Protein AF-A0A918U990-F1 (afdb_monomer)

Mean predicted aligned error: 8.4 Å

Solvent-accessible surface area (backbone atoms only — not comparable to full-atom values): 7786 Å² total; per-residue (Å²): 137,88,78,86,79,85,92,79,75,68,26,52,77,91,62,79,62,47,62,85,62,91,52,81,50,66,71,60,54,69,68,50,52,70,64,59,52,53,50,52,46,52,52,48,44,71,73,51,40,71,67,56,53,53,52,49,38,54,47,20,33,75,44,47,56,60,66,58,56,21,53,77,68,75,42,49,58,65,54,65,58,56,49,23,79,85,35,62,68,56,40,52,50,47,45,50,17,36,55,59,20,49,66,84,89,52,65,72,55,26,61,57,25,29,70,75,63,64,44,75,24,65,55,16,44,50,41,52,55,60,76,75,114

Structure (mmCIF, N/CA/C/O backbone):
data_AF-A0A918U990-F1
#
_entry.id   AF-A0A918U990-F1
#
loop_
_atom_site.group_PDB
_atom_site.id
_atom_site.type_symbol
_atom_site.label_atom_id
_atom_site.label_alt_id
_atom_site.label_comp_id
_atom_site.label_asym_id
_atom_site.label_entity_id
_atom_site.label_seq_id
_atom_site.pdbx_PDB_ins_code
_atom_site.Cartn_x
_atom_site.Cartn_y
_atom_site.Cartn_z
_atom_site.occupancy
_atom_site.B_iso_or_equiv
_atom_site.auth_seq_id
_atom_site.auth_comp_id
_atom_site.auth_asym_id
_atom_site.auth_atom_id
_atom_site.pdbx_PDB_model_num
ATOM 1 N N . MET A 1 1 ? 12.713 17.955 -28.170 1.00 46.88 1 MET A N 1
ATOM 2 C CA . MET A 1 1 ? 12.195 16.616 -27.813 1.00 46.88 1 MET A CA 1
ATOM 3 C C . MET A 1 1 ? 10.943 16.372 -28.652 1.00 46.88 1 MET A C 1
ATOM 5 O O . MET A 1 1 ? 9.873 16.705 -28.158 1.00 46.88 1 MET A O 1
ATOM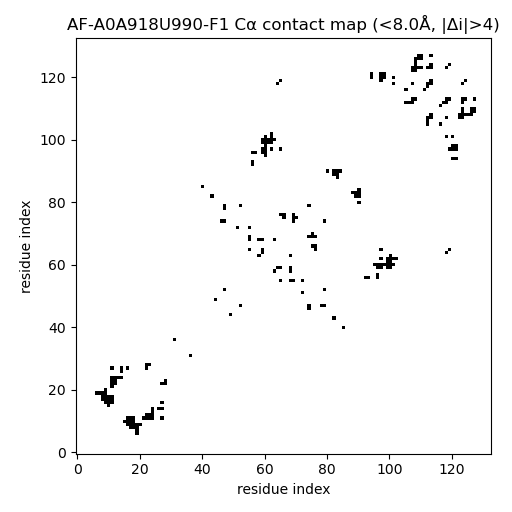 9 N N . PRO A 1 2 ? 11.027 15.947 -29.927 1.00 41.00 2 PRO A N 1
ATOM 10 C CA . PRO A 1 2 ? 9.821 15.866 -30.736 1.00 41.00 2 PRO A CA 1
ATOM 11 C C . PRO A 1 2 ? 9.149 14.489 -30.631 1.00 41.00 2 PRO A C 1
ATOM 13 O O . PRO A 1 2 ? 9.794 13.452 -30.765 1.00 41.00 2 PRO A O 1
ATOM 16 N N . ASP A 1 3 ? 7.849 14.575 -30.354 1.00 38.16 3 ASP A N 1
ATOM 17 C CA . ASP A 1 3 ? 6.736 13.673 -30.661 1.00 38.16 3 ASP A CA 1
ATOM 18 C C . ASP A 1 3 ? 6.754 12.219 -30.164 1.00 38.16 3 ASP A C 1
ATOM 20 O O . ASP A 1 3 ? 7.275 11.296 -30.789 1.00 38.16 3 ASP A O 1
ATOM 24 N N . LEU A 1 4 ? 6.026 11.992 -29.062 1.00 44.00 4 LEU A N 1
ATOM 25 C CA . LEU A 1 4 ? 5.458 10.682 -28.739 1.00 44.00 4 LEU A CA 1
ATOM 26 C C . LEU A 1 4 ? 4.222 10.441 -29.633 1.00 44.00 4 LEU A C 1
ATOM 28 O O . LEU A 1 4 ? 3.268 11.217 -29.546 1.00 44.00 4 LEU A O 1
ATOM 32 N N . PRO A 1 5 ? 4.187 9.375 -30.456 1.00 43.66 5 PRO A N 1
ATOM 33 C CA . PRO A 1 5 ? 3.052 9.097 -31.338 1.00 43.66 5 PRO A CA 1
ATOM 34 C C . PRO A 1 5 ? 1.773 8.735 -30.551 1.00 43.66 5 PRO A C 1
ATOM 36 O O . PRO A 1 5 ? 1.864 8.170 -29.454 1.00 43.66 5 PRO A O 1
ATOM 39 N N . PRO A 1 6 ? 0.566 9.010 -31.091 1.00 49.84 6 PRO A N 1
ATOM 40 C CA . PRO A 1 6 ? -0.693 8.730 -30.405 1.00 49.84 6 PRO A CA 1
ATOM 41 C C . PRO A 1 6 ? -0.928 7.223 -30.207 1.00 49.84 6 PRO A C 1
ATOM 43 O O . PRO A 1 6 ? -0.714 6.405 -31.100 1.00 49.84 6 PRO A O 1
ATOM 46 N N . ALA A 1 7 ? -1.429 6.850 -29.026 1.00 57.16 7 ALA A N 1
ATOM 47 C CA . ALA A 1 7 ? -1.866 5.493 -28.712 1.00 57.16 7 ALA A CA 1
ATOM 48 C C . ALA A 1 7 ? -3.247 5.187 -29.335 1.00 57.16 7 ALA A C 1
ATOM 50 O O . ALA A 1 7 ? -4.268 5.587 -28.783 1.00 57.16 7 ALA A O 1
ATOM 51 N N . ALA A 1 8 ? -3.303 4.417 -30.428 1.00 49.62 8 ALA A N 1
ATOM 52 C CA . ALA A 1 8 ? -4.542 3.828 -30.969 1.00 49.62 8 ALA A CA 1
ATOM 53 C C . ALA A 1 8 ? -4.205 2.577 -31.815 1.00 49.62 8 ALA A C 1
ATOM 55 O O . ALA A 1 8 ? -3.227 2.604 -32.543 1.00 49.62 8 ALA A O 1
ATOM 56 N N . ALA A 1 9 ? -4.881 1.424 -31.794 1.00 50.53 9 ALA A N 1
ATOM 57 C CA . ALA A 1 9 ? -6.030 0.921 -31.052 1.00 50.53 9 ALA A CA 1
ATOM 58 C C . ALA A 1 9 ? -5.761 -0.535 -30.598 1.00 50.53 9 ALA A C 1
ATOM 60 O O . ALA A 1 9 ? -4.897 -1.230 -31.127 1.00 50.53 9 ALA A O 1
ATOM 61 N N . ARG A 1 10 ? -6.506 -0.961 -29.569 1.00 55.91 10 ARG A N 1
ATOM 62 C CA . ARG A 1 10 ? -6.465 -2.273 -28.905 1.00 55.91 10 ARG A CA 1
ATOM 63 C C . ARG A 1 10 ? -7.447 -3.271 -29.557 1.00 55.91 10 ARG A C 1
ATOM 65 O O . ARG A 1 10 ? -8.607 -2.909 -29.688 1.00 55.91 10 ARG A O 1
ATOM 72 N N . CYS A 1 11 ? -7.108 -4.557 -29.658 1.00 58.09 11 CYS A N 1
ATOM 73 C CA . CYS A 1 11 ? -8.004 -5.675 -29.380 1.00 58.09 11 CYS A CA 1
ATOM 74 C C . CYS A 1 11 ? -7.364 -6.579 -28.332 1.00 58.09 11 CYS A C 1
ATOM 76 O O . CYS A 1 11 ? -6.338 -7.218 -28.500 1.00 58.09 11 CYS A O 1
ATOM 78 N N . CYS A 1 12 ? -8.014 -6.566 -27.192 1.00 49.66 12 CYS A N 1
ATOM 79 C CA . CYS A 1 12 ? -8.040 -7.568 -26.148 1.00 49.66 12 CYS A CA 1
ATOM 80 C C . CYS A 1 12 ? -9.462 -8.134 -26.205 1.00 49.66 12 CYS A C 1
ATOM 82 O O . CYS A 1 12 ? -10.297 -7.612 -26.936 1.00 49.66 12 CYS A O 1
ATOM 84 N N . ARG A 1 13 ? -9.787 -9.007 -25.253 1.00 55.88 13 ARG A N 1
ATOM 85 C CA . ARG A 1 13 ? -11.099 -9.599 -24.991 1.00 55.88 13 ARG A CA 1
ATOM 86 C C . ARG A 1 13 ? -11.267 -10.691 -26.001 1.00 55.88 13 ARG A C 1
ATOM 88 O O . ARG A 1 13 ? -11.423 -10.393 -27.175 1.00 55.88 13 ARG A O 1
ATOM 95 N N . HIS A 1 14 ? -11.117 -11.934 -25.558 1.00 52.19 14 HIS A N 1
ATOM 96 C CA . HIS A 1 14 ? -11.388 -13.058 -26.447 1.00 52.19 14 HIS A CA 1
ATOM 97 C C . HIS A 1 14 ? -10.488 -13.117 -27.695 1.00 52.19 14 HIS A C 1
ATOM 99 O O . HIS A 1 14 ? -10.667 -13.977 -28.538 1.00 52.19 14 HIS A O 1
ATOM 105 N N . CYS A 1 15 ? -9.485 -12.230 -27.746 1.00 54.12 15 CYS A N 1
ATOM 106 C CA . CYS A 1 15 ? -8.213 -12.366 -28.402 1.00 54.12 15 CYS A CA 1
ATOM 107 C C . CYS A 1 15 ? -8.242 -12.9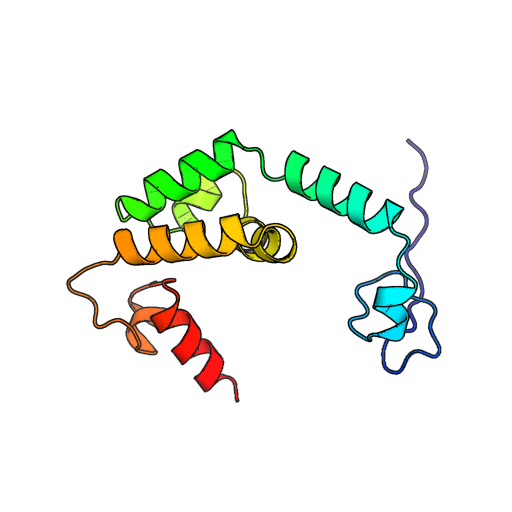58 -29.816 1.00 54.12 15 CYS A C 1
ATOM 109 O O . CYS A 1 15 ? -7.453 -13.835 -30.135 1.00 54.12 15 CYS A O 1
ATOM 111 N N . GLY A 1 16 ? -8.999 -12.284 -30.685 1.00 51.78 16 GLY A N 1
ATOM 112 C CA . GLY A 1 16 ? -8.478 -11.787 -31.966 1.00 51.78 16 GLY A CA 1
ATOM 113 C C . GLY A 1 16 ? -7.730 -10.457 -31.760 1.00 51.78 16 GLY A C 1
ATOM 114 O O . GLY A 1 16 ? -8.316 -9.385 -31.848 1.00 51.78 16 GLY A O 1
ATOM 115 N N . ILE A 1 17 ? -6.452 -10.521 -31.368 1.00 59.31 17 ILE A N 1
ATOM 116 C CA . ILE A 1 17 ? -5.718 -9.455 -30.643 1.00 59.31 17 ILE A CA 1
ATOM 117 C C . ILE A 1 17 ? -4.967 -8.492 -31.580 1.00 59.31 17 ILE A C 1
ATOM 119 O O . ILE A 1 17 ? -4.089 -8.966 -32.298 1.00 59.31 17 ILE A O 1
ATOM 123 N N . PRO A 1 18 ? -5.127 -7.156 -31.452 1.00 59.06 18 PRO A N 1
ATOM 124 C CA . PRO A 1 18 ? -3.916 -6.312 -31.342 1.00 59.06 18 PRO A CA 1
ATOM 125 C C . PRO A 1 18 ? -3.927 -5.350 -30.137 1.00 59.06 18 PRO A C 1
ATOM 127 O O . PRO A 1 18 ? -4.558 -4.313 -30.189 1.00 59.06 18 PRO A O 1
ATOM 130 N N . VAL A 1 19 ? -3.221 -5.609 -29.030 1.00 63.94 19 VAL A N 1
ATOM 131 C CA . VAL A 1 19 ? -3.238 -4.715 -27.846 1.00 63.94 19 VAL A CA 1
ATOM 132 C C . VAL A 1 19 ? -2.050 -3.761 -27.726 1.00 63.94 19 VAL A C 1
ATOM 134 O O . VAL A 1 19 ? -0.905 -4.191 -27.737 1.00 63.94 19 VAL A O 1
ATOM 137 N N . THR A 1 20 ? -2.354 -2.513 -27.349 1.00 59.38 20 THR A N 1
ATOM 138 C CA . THR A 1 20 ? -1.442 -1.527 -26.723 1.00 59.38 20 THR A CA 1
ATOM 139 C C . THR A 1 20 ? -1.839 -1.215 -25.263 1.00 59.38 20 THR A C 1
ATOM 141 O O . THR A 1 20 ? -1.539 -0.164 -24.704 1.00 59.38 20 THR A O 1
ATOM 144 N N . GLY A 1 21 ? -2.545 -2.146 -24.598 1.00 60.41 21 GLY A N 1
ATOM 145 C CA . GLY A 1 21 ? -2.962 -2.046 -23.192 1.00 60.41 21 GLY A CA 1
ATOM 146 C C . GLY A 1 21 ? -3.253 -3.401 -22.530 1.00 60.41 21 GLY A C 1
ATOM 147 O O . GLY A 1 21 ? -3.088 -4.455 -23.139 1.00 60.41 21 GLY A O 1
ATOM 148 N N . ALA A 1 22 ? -3.652 -3.401 -21.251 1.00 58.00 22 ALA A N 1
ATOM 149 C CA . ALA A 1 22 ? -3.619 -4.596 -20.398 1.00 58.00 22 ALA A CA 1
ATOM 150 C C . ALA A 1 22 ? -4.700 -5.659 -20.709 1.00 58.00 22 ALA A C 1
ATOM 152 O O . ALA A 1 22 ? -5.648 -5.817 -19.939 1.00 58.00 22 ALA A O 1
ATOM 153 N N . SER A 1 23 ? -4.512 -6.458 -21.769 1.00 67.06 23 SER A N 1
ATOM 154 C CA . SER A 1 23 ? -5.258 -7.715 -21.911 1.00 67.06 23 SER A CA 1
ATOM 155 C C . SER A 1 23 ? -4.918 -8.693 -20.799 1.00 67.06 23 SER A C 1
ATOM 157 O O . SER A 1 23 ? -3.737 -8.891 -20.480 1.00 67.06 23 SER A O 1
ATOM 159 N N . ARG A 1 24 ? -5.963 -9.295 -20.217 1.00 67.38 24 ARG A N 1
ATOM 160 C CA . ARG A 1 24 ? -5.866 -10.335 -19.190 1.00 67.38 24 ARG A CA 1
ATOM 161 C C . ARG A 1 24 ? -6.140 -11.753 -19.717 1.00 67.38 24 ARG A C 1
ATOM 163 O O . ARG A 1 24 ? -5.987 -12.651 -18.891 1.00 67.38 24 ARG A O 1
ATOM 170 N N . CYS A 1 25 ? -6.483 -11.952 -21.003 1.00 79.06 25 CYS A N 1
ATOM 171 C CA . CYS A 1 25 ? -6.693 -13.297 -21.579 1.00 79.06 25 CYS A CA 1
ATOM 172 C C . CYS A 1 25 ? -5.379 -14.098 -21.619 1.00 79.06 25 CYS A C 1
ATOM 174 O O . CYS A 1 25 ? -4.300 -13.499 -21.665 1.00 79.06 25 CYS A O 1
ATOM 176 N N . GLU A 1 26 ? -5.471 -15.426 -21.567 1.00 73.25 26 GLU A N 1
ATOM 177 C CA . GLU A 1 26 ? -4.313 -16.316 -21.443 1.00 73.25 26 GLU A CA 1
ATOM 178 C C . GLU A 1 26 ? -3.410 -16.295 -22.686 1.00 73.25 26 GLU A C 1
ATOM 180 O O . GLU A 1 26 ? -2.222 -16.003 -22.548 1.00 73.25 26 GLU A O 1
ATOM 185 N N . GLU A 1 27 ? -3.977 -16.397 -23.893 1.00 74.56 27 GLU A N 1
ATOM 186 C CA . GLU A 1 27 ? -3.276 -16.232 -25.182 1.00 74.56 27 GLU A CA 1
ATOM 187 C C . GLU A 1 27 ? -2.444 -14.937 -25.242 1.00 74.56 27 GLU A C 1
ATOM 189 O O . GLU A 1 27 ? -1.253 -14.923 -25.564 1.00 74.56 27 GLU A O 1
ATOM 194 N N . CYS A 1 28 ? -3.058 -13.809 -24.861 1.00 76.62 28 CYS A N 1
ATOM 195 C CA . CYS A 1 28 ? -2.373 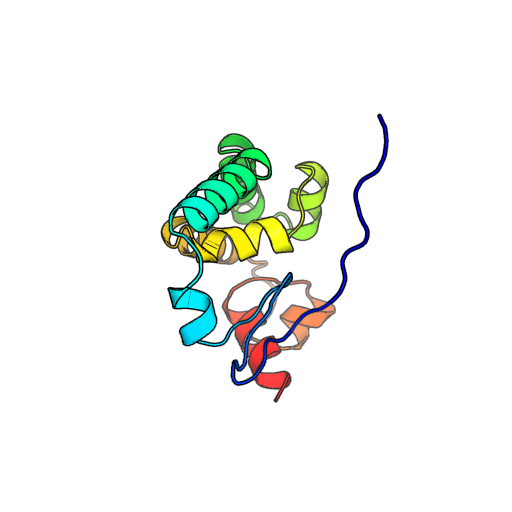-12.520 -24.791 1.00 76.62 28 CYS A CA 1
ATOM 196 C C . CYS A 1 28 ? -1.247 -12.521 -23.757 1.00 76.62 28 CYS A C 1
ATOM 198 O O . CYS A 1 28 ? -0.287 -11.773 -23.923 1.00 76.62 28 CYS A O 1
ATOM 200 N N . ARG A 1 29 ? -1.382 -13.248 -22.639 1.00 71.44 29 ARG A N 1
ATOM 201 C CA . ARG A 1 29 ? -0.326 -13.320 -21.617 1.00 71.44 29 ARG A CA 1
ATOM 202 C C . ARG A 1 29 ? 0.850 -14.152 -22.105 1.00 71.44 29 ARG A C 1
ATOM 204 O O . ARG A 1 29 ? 1.972 -13.736 -21.830 1.00 71.44 29 ARG A O 1
ATOM 211 N N . MET A 1 30 ? 0.598 -15.251 -22.817 1.00 72.62 30 MET A N 1
ATOM 212 C CA . MET A 1 30 ? 1.639 -16.107 -23.395 1.00 72.62 30 MET A CA 1
ATOM 213 C C . MET A 1 30 ? 2.425 -15.395 -24.501 1.00 72.62 30 MET A C 1
ATOM 215 O O . MET A 1 30 ? 3.643 -15.505 -24.553 1.00 72.62 30 MET A O 1
ATOM 219 N N . ARG A 1 31 ? 1.758 -14.573 -25.322 1.00 71.56 31 ARG A N 1
ATOM 220 C CA . ARG A 1 31 ? 2.417 -13.770 -26.370 1.00 71.56 31 ARG A CA 1
ATOM 221 C C . ARG A 1 31 ? 3.251 -12.593 -25.857 1.00 71.56 31 ARG A C 1
ATOM 223 O O . ARG A 1 31 ? 4.016 -12.019 -26.629 1.00 71.56 31 ARG A O 1
ATOM 230 N N . ARG A 1 32 ? 3.105 -12.185 -24.589 1.00 72.62 32 ARG A N 1
ATOM 231 C CA . ARG A 1 32 ? 3.962 -11.125 -24.028 1.00 72.62 32 ARG A CA 1
ATOM 232 C C . ARG A 1 32 ? 5.390 -11.636 -24.000 1.00 72.62 32 ARG A C 1
ATOM 234 O O . ARG A 1 32 ? 5.658 -12.664 -23.377 1.00 72.62 32 ARG A O 1
ATOM 241 N N . ARG A 1 33 ? 6.305 -10.891 -24.618 1.00 69.12 33 ARG A N 1
ATOM 242 C CA . ARG A 1 33 ? 7.700 -11.314 -24.695 1.00 69.12 33 ARG A CA 1
ATOM 243 C C . ARG A 1 33 ? 8.262 -11.430 -23.272 1.00 69.12 33 ARG A C 1
ATOM 245 O O . ARG A 1 33 ? 7.962 -10.576 -22.428 1.00 69.12 33 ARG A O 1
ATOM 252 N N . PRO A 1 34 ? 9.087 -12.447 -22.971 1.00 69.50 34 PRO A N 1
ATOM 253 C CA . PRO A 1 34 ? 9.793 -12.521 -21.694 1.00 69.50 34 PRO A CA 1
ATOM 254 C C . PRO A 1 34 ? 10.574 -11.235 -21.384 1.00 69.50 34 PRO A C 1
ATOM 256 O O . PRO A 1 34 ? 10.567 -10.772 -20.241 1.00 69.50 34 PRO A O 1
ATOM 259 N N . SER A 1 35 ? 11.129 -10.588 -22.415 1.00 71.19 35 SER A N 1
ATOM 260 C CA . SER A 1 35 ? 11.762 -9.268 -22.332 1.00 71.19 35 SER A CA 1
ATOM 261 C C . SER A 1 35 ? 10.825 -8.186 -21.782 1.00 71.19 35 SER A C 1
ATOM 263 O O . SER A 1 35 ? 11.247 -7.398 -20.946 1.00 71.19 35 SER A O 1
ATOM 265 N N . ASP A 1 36 ? 9.532 -8.189 -22.130 1.00 77.50 36 ASP A N 1
ATOM 266 C CA . ASP A 1 36 ? 8.548 -7.231 -21.599 1.00 77.50 36 ASP A CA 1
ATOM 267 C C . ASP A 1 36 ? 8.269 -7.473 -20.115 1.00 77.50 36 ASP A C 1
ATOM 269 O O . ASP A 1 36 ? 7.844 -6.571 -19.390 1.00 77.50 36 ASP A O 1
ATOM 273 N N . ARG A 1 37 ? 8.408 -8.720 -19.650 1.00 76.38 37 ARG A N 1
ATOM 274 C CA . ARG A 1 37 ? 8.272 -9.060 -18.229 1.00 76.38 37 ARG A CA 1
ATOM 275 C C . ARG A 1 37 ? 9.499 -8.586 -17.455 1.00 76.38 37 ARG A C 1
ATOM 277 O O . ARG A 1 37 ? 9.313 -7.973 -16.407 1.00 76.38 37 ARG A O 1
ATOM 284 N N . ALA A 1 38 ? 10.701 -8.834 -17.974 1.00 83.88 38 ALA A N 1
ATOM 285 C CA . ALA A 1 38 ? 11.948 -8.347 -17.388 1.00 83.88 38 ALA A CA 1
ATOM 286 C C . ALA A 1 38 ? 11.975 -6.812 -17.346 1.00 83.88 38 ALA A C 1
ATOM 288 O O . ALA A 1 38 ? 12.181 -6.239 -16.282 1.00 83.88 38 ALA A O 1
ATOM 289 N N . TYR A 1 39 ? 11.625 -6.153 -18.454 1.00 84.31 39 TYR A N 1
ATOM 290 C CA . TYR A 1 39 ? 11.514 -4.698 -18.540 1.00 84.31 39 TYR A CA 1
ATOM 291 C C . TYR A 1 39 ? 10.509 -4.130 -17.530 1.00 84.31 39 TYR A C 1
ATOM 293 O O . TYR A 1 39 ? 10.840 -3.239 -16.754 1.00 84.31 39 TYR A O 1
ATOM 301 N N . ARG A 1 40 ? 9.290 -4.687 -17.456 1.00 83.75 40 ARG A N 1
ATOM 302 C CA . ARG A 1 40 ? 8.285 -4.237 -16.475 1.00 83.75 40 ARG A CA 1
ATOM 303 C C . ARG A 1 40 ? 8.700 -4.489 -15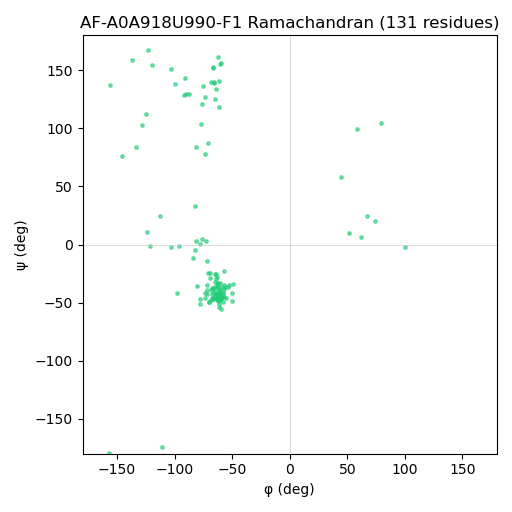.029 1.00 83.75 40 ARG A C 1
ATOM 305 O O . ARG A 1 40 ? 8.300 -3.715 -14.166 1.00 83.75 40 ARG A O 1
ATOM 312 N N . ARG A 1 41 ? 9.460 -5.555 -14.756 1.00 86.50 41 ARG A N 1
ATOM 313 C CA . ARG A 1 41 ? 10.046 -5.791 -13.432 1.00 86.50 41 ARG A CA 1
ATOM 314 C C . ARG A 1 41 ? 11.110 -4.735 -13.130 1.00 86.50 41 ARG A C 1
ATOM 316 O O . ARG A 1 41 ? 11.015 -4.117 -12.083 1.00 86.50 41 ARG A O 1
ATOM 323 N N . GLY A 1 42 ? 12.007 -4.443 -14.073 1.00 89.69 42 GLY A N 1
ATOM 324 C CA . GLY A 1 42 ? 12.997 -3.372 -13.933 1.00 89.69 42 GLY A CA 1
ATOM 325 C C . GLY A 1 42 ? 12.358 -2.007 -13.664 1.00 89.69 42 GLY A C 1
ATOM 326 O O . GLY A 1 42 ? 12.752 -1.319 -12.728 1.00 89.69 42 GLY A O 1
ATOM 327 N N . LEU A 1 43 ? 11.295 -1.653 -14.397 1.00 89.44 43 LEU A N 1
ATOM 328 C CA . LEU A 1 43 ? 10.513 -0.444 -14.112 1.00 89.44 43 LEU A CA 1
ATOM 329 C C . LEU A 1 43 ? 9.861 -0.482 -12.723 1.00 89.44 43 LEU A C 1
ATOM 331 O O . LEU A 1 43 ? 9.847 0.525 -12.021 1.00 89.44 43 LEU A O 1
ATOM 335 N N . ALA A 1 44 ? 9.302 -1.625 -12.317 1.00 90.31 44 ALA A N 1
ATOM 336 C CA . ALA A 1 44 ? 8.692 -1.763 -10.999 1.00 90.31 44 ALA A CA 1
ATOM 337 C C . ALA A 1 44 ? 9.722 -1.619 -9.869 1.00 90.31 44 ALA A C 1
ATOM 339 O O . ALA A 1 44 ? 9.412 -0.970 -8.875 1.00 90.31 44 ALA A O 1
ATOM 340 N N . ASP A 1 45 ? 10.920 -2.179 -10.036 1.00 92.69 45 ASP A N 1
ATOM 341 C CA . ASP A 1 45 ? 12.028 -2.072 -9.085 1.00 92.69 45 ASP A CA 1
ATOM 342 C C . ASP A 1 45 ? 12.559 -0.634 -9.007 1.00 92.69 45 ASP A C 1
ATOM 344 O O . ASP A 1 45 ? 12.749 -0.113 -7.909 1.00 92.69 45 ASP A O 1
ATOM 348 N N . ALA A 1 46 ? 12.704 0.045 -10.150 1.00 91.75 46 ALA A N 1
ATOM 349 C CA . ALA A 1 46 ? 13.107 1.451 -10.204 1.00 91.75 46 ALA A CA 1
ATOM 350 C C . ALA A 1 46 ? 12.079 2.374 -9.526 1.00 91.75 46 ALA A C 1
ATOM 352 O O . ALA A 1 46 ? 12.436 3.266 -8.762 1.00 91.75 46 ALA A O 1
ATOM 353 N N . CYS A 1 47 ? 10.784 2.140 -9.759 1.00 91.06 47 CYS A N 1
ATOM 354 C CA . CYS A 1 47 ? 9.702 2.920 -9.156 1.00 91.06 47 CYS A CA 1
ATOM 355 C C . CYS A 1 47 ? 9.327 2.479 -7.731 1.00 91.06 47 CYS A C 1
ATOM 357 O O . CYS A 1 47 ? 8.427 3.083 -7.134 1.00 91.06 47 CYS A O 1
ATOM 359 N N . PHE A 1 48 ? 9.921 1.406 -7.203 1.00 95.38 48 PHE A N 1
ATOM 360 C CA . PHE A 1 48 ? 9.706 0.952 -5.832 1.00 95.38 48 PHE A CA 1
ATOM 361 C C . PHE A 1 48 ? 10.991 0.345 -5.239 1.00 95.38 48 PHE A C 1
ATOM 363 O O . PHE A 1 48 ? 11.121 -0.880 -5.116 1.00 95.38 48 PHE A O 1
ATOM 370 N N . PRO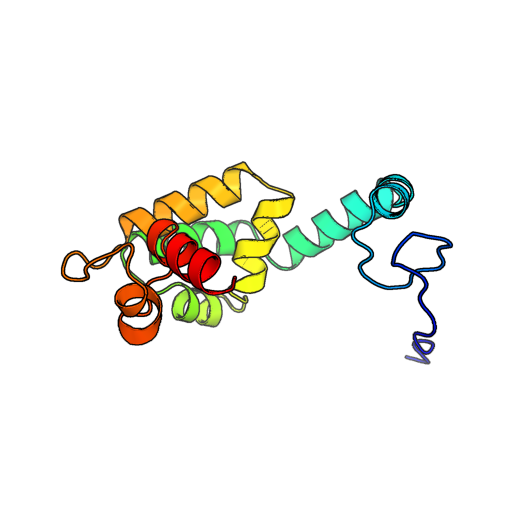 A 1 49 ? 11.949 1.209 -4.856 1.00 94.38 49 PRO A N 1
ATOM 371 C CA . PRO A 1 49 ? 13.281 0.786 -4.441 1.00 94.38 49 PRO A CA 1
ATOM 372 C C . PRO A 1 49 ? 13.271 -0.131 -3.204 1.00 94.38 49 PRO A C 1
ATOM 374 O O . PRO A 1 49 ? 12.351 -0.056 -2.383 1.00 94.38 49 PRO A O 1
ATOM 377 N N . PRO A 1 50 ? 14.305 -0.978 -3.006 1.00 95.62 50 PRO A N 1
ATOM 378 C CA . PRO A 1 50 ? 14.457 -1.802 -1.799 1.00 95.62 50 PRO A CA 1
ATOM 379 C C . PRO A 1 50 ? 14.324 -1.023 -0.480 1.00 95.62 50 PRO A C 1
ATOM 381 O O . PRO A 1 50 ? 13.635 -1.484 0.425 1.00 95.62 50 PRO A O 1
ATOM 384 N N . ALA A 1 51 ? 14.914 0.174 -0.391 1.00 96.25 51 ALA A N 1
ATOM 385 C CA . ALA A 1 51 ? 14.844 1.006 0.811 1.00 96.25 51 ALA A CA 1
ATOM 386 C C . ALA A 1 51 ? 13.403 1.434 1.139 1.00 96.25 51 ALA A C 1
ATOM 388 O O . ALA A 1 51 ? 12.942 1.251 2.263 1.00 96.25 51 ALA A O 1
ATOM 389 N N . ALA A 1 52 ? 12.651 1.906 0.137 1.00 96.94 52 ALA A N 1
ATOM 390 C CA . ALA A 1 52 ? 11.242 2.266 0.303 1.00 96.94 52 ALA A CA 1
ATOM 391 C C . ALA A 1 52 ? 10.380 1.050 0.684 1.00 96.94 52 ALA A C 1
ATOM 393 O O . ALA A 1 52 ? 9.466 1.163 1.496 1.00 96.94 52 ALA A O 1
ATOM 394 N N . ARG A 1 53 ? 10.684 -0.133 0.132 1.00 97.94 53 ARG A N 1
ATOM 395 C CA . ARG A 1 53 ? 10.022 -1.394 0.501 1.00 97.94 53 ARG A CA 1
ATOM 396 C C . ARG A 1 53 ? 10.229 -1.737 1.973 1.00 97.94 53 ARG A C 1
ATOM 398 O O . ARG A 1 53 ? 9.253 -2.009 2.666 1.00 97.94 53 ARG A O 1
ATOM 405 N N . ALA A 1 54 ? 11.475 -1.715 2.438 1.00 98.12 54 ALA A N 1
ATOM 406 C CA . ALA A 1 54 ? 11.809 -2.010 3.827 1.00 98.12 54 ALA A CA 1
ATOM 407 C C . ALA A 1 54 ? 11.167 -0.996 4.787 1.00 98.12 54 ALA A C 1
ATOM 409 O O . ALA A 1 54 ? 10.480 -1.400 5.724 1.00 98.12 54 ALA A O 1
ATOM 410 N N . ALA A 1 55 ? 11.304 0.304 4.500 1.00 98.38 55 ALA A N 1
ATOM 411 C CA . ALA A 1 55 ? 10.714 1.373 5.304 1.00 98.38 55 ALA A CA 1
ATOM 412 C C . ALA A 1 55 ? 9.188 1.241 5.416 1.00 98.38 55 ALA A C 1
ATOM 414 O O . ALA A 1 55 ? 8.634 1.368 6.505 1.00 98.38 55 ALA A O 1
ATOM 415 N N . LEU A 1 56 ? 8.508 0.918 4.308 1.00 98.62 56 LEU A N 1
ATOM 416 C CA . LEU A 1 56 ? 7.062 0.705 4.301 1.00 98.62 56 LEU A CA 1
ATOM 417 C C . LEU A 1 56 ? 6.643 -0.440 5.234 1.00 98.62 56 LEU A C 1
ATOM 419 O O . LEU A 1 56 ? 5.668 -0.294 5.966 1.00 98.62 56 LEU A O 1
ATOM 423 N N . LEU A 1 57 ? 7.352 -1.574 5.204 1.00 98.69 57 LEU A N 1
ATOM 424 C CA . LEU A 1 57 ? 7.020 -2.725 6.051 1.00 98.69 57 LEU A CA 1
ATOM 425 C C . LEU A 1 57 ? 7.190 -2.406 7.535 1.00 98.69 57 LEU A C 1
ATOM 427 O O . LEU A 1 57 ? 6.303 -2.739 8.314 1.00 98.69 57 LEU A O 1
ATOM 431 N N . VAL A 1 58 ? 8.293 -1.750 7.906 1.00 98.62 58 VAL A N 1
ATOM 432 C CA . VAL A 1 58 ? 8.575 -1.373 9.299 1.00 98.62 58 VAL A CA 1
ATOM 433 C C . VAL A 1 58 ? 7.496 -0.431 9.826 1.00 98.62 58 VAL A C 1
ATOM 435 O O . VAL A 1 58 ? 6.842 -0.746 10.813 1.00 98.62 58 VAL A O 1
ATOM 438 N N . ARG A 1 59 ? 7.243 0.675 9.120 1.00 98.62 59 ARG A N 1
ATOM 439 C CA . ARG A 1 59 ? 6.289 1.708 9.549 1.00 98.62 59 ARG A CA 1
ATOM 440 C C . ARG A 1 59 ? 4.864 1.173 9.684 1.00 98.62 59 ARG A C 1
ATOM 442 O O . ARG A 1 59 ? 4.196 1.414 10.685 1.00 98.62 59 ARG A O 1
ATOM 449 N N . ILE A 1 60 ? 4.411 0.370 8.717 1.00 98.25 60 ILE A N 1
ATOM 450 C CA . ILE A 1 60 ? 3.089 -0.263 8.805 1.00 98.25 60 ILE A CA 1
ATOM 451 C C . ILE A 1 60 ? 3.032 -1.262 9.957 1.00 98.25 60 ILE A C 1
ATOM 453 O O . ILE A 1 60 ? 2.020 -1.308 10.642 1.00 98.25 60 ILE A O 1
ATOM 457 N N . ALA A 1 61 ? 4.077 -2.067 10.176 1.00 98.12 61 ALA A N 1
ATOM 458 C CA . ALA A 1 61 ? 4.096 -3.022 11.284 1.00 98.12 61 ALA A CA 1
ATOM 459 C C . ALA A 1 61 ? 4.032 -2.327 12.655 1.00 98.12 61 ALA A C 1
ATOM 461 O O . ALA A 1 61 ? 3.480 -2.900 13.589 1.00 98.12 61 ALA A O 1
ATOM 462 N N . SER A 1 62 ? 4.521 -1.089 12.753 1.00 97.56 62 SER A N 1
ATOM 463 C CA . SER A 1 62 ? 4.406 -0.229 13.937 1.00 97.56 62 SER A CA 1
ATOM 464 C C . SER A 1 62 ? 3.033 0.436 14.112 1.00 97.56 62 SER A C 1
ATOM 466 O O . SER A 1 62 ? 2.844 1.176 15.070 1.00 97.56 62 SER A O 1
ATOM 468 N N . GLY A 1 63 ? 2.075 0.187 13.215 1.00 97.06 63 GLY A N 1
ATOM 469 C CA . GLY A 1 63 ? 0.710 0.715 13.310 1.00 97.06 63 GLY A CA 1
ATOM 470 C C . GLY A 1 63 ? 0.428 1.932 12.432 1.00 97.06 63 GLY A C 1
ATOM 471 O O . GLY A 1 63 ? -0.714 2.387 12.370 1.00 97.06 63 GLY A O 1
ATOM 472 N N . GLU A 1 64 ? 1.418 2.450 11.700 1.00 97.69 64 GLU A N 1
ATOM 473 C CA . GLU A 1 64 ? 1.169 3.564 10.790 1.00 97.69 64 GLU A CA 1
ATOM 474 C C . GLU A 1 64 ? 0.289 3.138 9.608 1.00 97.69 64 GLU A C 1
ATOM 476 O O . GLU A 1 64 ? 0.433 2.066 9.006 1.00 97.69 64 GLU A O 1
ATOM 481 N N . HIS A 1 65 ? -0.636 4.011 9.215 1.00 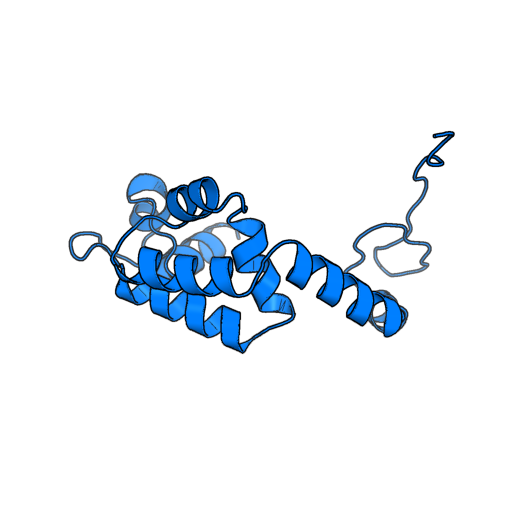96.56 65 HIS A N 1
ATOM 482 C CA . HIS A 1 65 ? -1.572 3.683 8.155 1.00 96.56 65 HIS A CA 1
ATOM 483 C C . HIS A 1 65 ? -0.891 3.704 6.775 1.00 96.56 65 HIS A C 1
ATOM 485 O O . HIS A 1 65 ? -0.321 4.700 6.338 1.00 96.56 65 HIS A O 1
ATOM 491 N N . ILE A 1 66 ? -1.033 2.603 6.026 1.00 96.88 66 ILE A N 1
ATOM 492 C CA . ILE A 1 66 ? -0.375 2.376 4.723 1.00 96.88 66 ILE A CA 1
ATOM 493 C C . ILE A 1 66 ? -0.510 3.525 3.718 1.00 96.88 66 ILE A C 1
ATOM 495 O O . ILE A 1 66 ? 0.392 3.713 2.907 1.00 96.88 66 ILE A O 1
ATOM 499 N N . SER A 1 67 ? -1.631 4.254 3.706 1.00 96.12 67 SER A N 1
ATOM 500 C CA . SER A 1 67 ? -1.801 5.344 2.730 1.00 96.12 67 SER A CA 1
ATOM 501 C C . SER A 1 67 ? -0.908 6.533 3.056 1.00 96.12 67 SER A C 1
ATOM 503 O O . SER A 1 67 ? -0.378 7.142 2.133 1.00 96.12 67 SER A O 1
ATOM 505 N N . ASP A 1 68 ? -0.710 6.790 4.344 1.00 97.69 68 ASP A N 1
ATOM 506 C CA . ASP A 1 68 ? 0.029 7.938 4.852 1.00 97.69 68 ASP A CA 1
ATOM 507 C C . ASP A 1 68 ? 1.534 7.641 4.700 1.00 97.69 68 ASP A C 1
ATOM 509 O O . ASP A 1 68 ? 2.246 8.369 4.015 1.00 97.69 68 ASP A O 1
ATOM 513 N N . VAL A 1 69 ? 1.976 6.443 5.110 1.00 98.12 69 VAL A N 1
ATOM 514 C CA . VAL A 1 69 ? 3.352 5.964 4.871 1.00 98.12 69 VAL A CA 1
ATOM 515 C C . VAL A 1 69 ? 3.710 5.928 3.379 1.00 98.12 69 VAL A C 1
ATOM 517 O O . VAL A 1 69 ? 4.824 6.271 2.991 1.00 98.12 69 VAL A O 1
ATOM 520 N N . CYS A 1 70 ? 2.788 5.492 2.512 1.00 97.50 70 CYS A N 1
ATOM 521 C CA . CYS A 1 70 ? 3.038 5.496 1.068 1.00 97.50 70 CYS A CA 1
ATOM 522 C C . CYS A 1 70 ? 3.223 6.921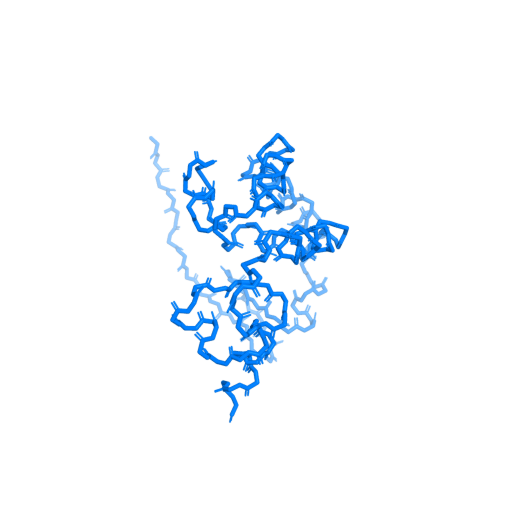 0.530 1.00 97.50 70 CYS A C 1
ATOM 524 O O . CYS A 1 70 ? 4.123 7.125 -0.285 1.00 97.50 70 CYS A O 1
ATOM 526 N N . ALA A 1 71 ? 2.395 7.873 0.975 1.00 97.31 71 ALA A N 1
ATOM 527 C CA . ALA A 1 71 ? 2.502 9.272 0.575 1.00 97.31 71 ALA A CA 1
ATOM 528 C C . ALA A 1 71 ? 3.867 9.855 0.971 1.00 97.31 71 ALA A C 1
ATOM 530 O O . ALA A 1 71 ? 4.554 10.403 0.110 1.00 97.31 71 ALA A O 1
ATOM 531 N N . ASP A 1 72 ? 4.305 9.620 2.209 1.00 97.94 72 ASP A N 1
ATOM 532 C CA . ASP A 1 72 ? 5.610 10.072 2.709 1.00 97.94 72 ASP A CA 1
ATOM 533 C C . ASP A 1 72 ? 6.787 9.477 1.927 1.00 97.94 72 ASP A C 1
ATOM 535 O O . ASP A 1 72 ? 7.788 10.140 1.678 1.00 97.94 72 ASP A O 1
ATOM 539 N N . LEU A 1 73 ? 6.672 8.212 1.513 1.00 96.56 73 LEU A N 1
ATOM 540 C CA . LEU A 1 73 ? 7.693 7.522 0.721 1.00 96.56 73 LEU A CA 1
ATOM 541 C C . LEU A 1 73 ? 7.629 7.857 -0.782 1.00 96.56 73 LEU A C 1
ATOM 543 O O . LEU A 1 73 ? 8.368 7.263 -1.569 1.00 96.56 73 LEU A O 1
ATOM 547 N N . GLY A 1 74 ? 6.732 8.752 -1.212 1.00 96.06 74 GLY A N 1
ATOM 548 C CA . GLY A 1 74 ? 6.580 9.135 -2.619 1.00 96.06 74 GLY A CA 1
ATOM 549 C C . GLY A 1 74 ? 6.059 8.006 -3.522 1.00 96.06 74 GLY A C 1
ATOM 550 O O . GLY A 1 74 ? 6.307 7.989 -4.731 1.00 96.06 74 GLY A O 1
ATOM 551 N N . ILE A 1 75 ? 5.341 7.030 -2.959 1.00 96.12 75 ILE A N 1
ATOM 552 C CA . ILE A 1 75 ? 4.768 5.890 -3.688 1.00 96.12 75 ILE A CA 1
ATOM 553 C C . ILE A 1 75 ? 3.253 5.811 -3.491 1.00 96.12 75 ILE A C 1
ATOM 555 O O . ILE A 1 75 ? 2.663 6.443 -2.627 1.00 96.12 75 ILE A O 1
ATOM 559 N N . THR A 1 76 ? 2.576 4.996 -4.301 1.00 96.00 76 THR A N 1
ATOM 560 C CA . THR A 1 76 ? 1.130 4.776 -4.142 1.00 96.00 76 THR A CA 1
ATOM 561 C C . THR A 1 76 ? 0.846 3.428 -3.489 1.00 96.00 76 THR A C 1
ATOM 563 O O . THR A 1 76 ? 1.551 2.447 -3.725 1.00 96.00 76 THR A O 1
ATOM 566 N N . VAL A 1 77 ? -0.265 3.311 -2.756 1.00 95.62 77 VAL A N 1
ATOM 567 C CA . VAL A 1 77 ? -0.708 2.016 -2.196 1.00 95.62 77 VAL A CA 1
ATOM 568 C C . VAL A 1 77 ? -0.888 0.963 -3.299 1.00 95.62 77 VAL A C 1
ATOM 570 O O . VAL A 1 77 ? -0.587 -0.219 -3.117 1.00 95.62 77 VAL A O 1
ATOM 573 N N . ASN A 1 78 ? -1.343 1.388 -4.482 1.00 94.62 78 ASN A N 1
ATOM 574 C CA . ASN A 1 78 ? -1.462 0.511 -5.644 1.00 94.62 78 ASN A CA 1
ATOM 575 C C . ASN A 1 78 ? -0.104 0.001 -6.137 1.00 94.62 78 ASN A C 1
ATOM 577 O O . ASN A 1 78 ? -0.037 -1.158 -6.546 1.00 94.62 78 ASN A O 1
ATOM 581 N N . ARG A 1 79 ? 0.959 0.817 -6.081 1.00 95.00 79 ARG A N 1
ATOM 582 C CA . ARG A 1 79 ? 2.346 0.406 -6.367 1.00 95.00 79 ARG A CA 1
ATOM 583 C C . ARG A 1 79 ? 2.759 -0.706 -5.405 1.00 95.00 79 ARG A C 1
ATOM 585 O O . ARG A 1 79 ? 3.057 -1.808 -5.861 1.00 95.00 79 ARG A O 1
ATOM 592 N N . ALA A 1 80 ? 2.648 -0.450 -4.098 1.00 96.38 80 ALA A N 1
ATOM 593 C CA . ALA A 1 80 ? 3.011 -1.400 -3.050 1.00 96.38 80 ALA A CA 1
ATOM 594 C C . ALA A 1 80 ? 2.271 -2.739 -3.203 1.00 96.38 80 ALA A C 1
ATOM 596 O O . ALA A 1 80 ? 2.881 -3.804 -3.193 1.00 96.38 80 ALA A O 1
ATOM 597 N N . ARG A 1 81 ? 0.957 -2.714 -3.443 1.00 94.88 81 ARG A N 1
ATOM 598 C CA . ARG A 1 81 ? 0.172 -3.946 -3.631 1.00 94.88 81 ARG A CA 1
ATOM 599 C C . ARG A 1 81 ? 0.450 -4.650 -4.954 1.00 94.88 81 ARG A C 1
ATOM 601 O O . ARG A 1 81 ? 0.550 -5.873 -4.994 1.00 94.88 81 ARG A O 1
ATOM 608 N N . SER A 1 82 ? 0.554 -3.902 -6.052 1.00 93.12 82 SER A N 1
ATOM 609 C CA . SER A 1 82 ? 0.752 -4.489 -7.384 1.00 93.12 82 SER A CA 1
ATOM 610 C C . SER A 1 82 ? 2.135 -5.112 -7.543 1.00 93.12 82 SER A C 1
ATOM 612 O O . SER A 1 82 ? 2.275 -6.048 -8.331 1.00 93.12 82 SER A O 1
ATOM 614 N N . TYR A 1 83 ? 3.123 -4.655 -6.768 1.00 95.25 83 TYR A N 1
ATOM 615 C CA . TYR A 1 83 ? 4.450 -5.266 -6.704 1.00 95.25 83 TYR A CA 1
ATOM 616 C C . TYR A 1 83 ? 4.380 -6.757 -6.322 1.00 95.25 83 TYR A C 1
ATOM 618 O O . TYR A 1 83 ? 5.045 -7.601 -6.924 1.00 95.25 83 TYR A O 1
ATOM 626 N N . GLY A 1 84 ? 3.445 -7.121 -5.436 1.00 93.94 84 GLY A N 1
ATOM 627 C CA . GLY A 1 84 ? 3.203 -8.508 -5.029 1.00 93.94 84 GLY A CA 1
ATOM 628 C C . GLY A 1 84 ? 2.883 -9.472 -6.178 1.00 93.94 84 GLY A C 1
ATOM 629 O O . GLY A 1 84 ? 3.140 -10.667 -6.061 1.00 93.94 84 GLY A O 1
ATOM 630 N N . ARG A 1 85 ? 2.400 -8.975 -7.329 1.00 88.31 85 ARG A N 1
ATOM 631 C CA . ARG A 1 85 ? 2.091 -9.816 -8.502 1.00 88.31 85 ARG A CA 1
ATOM 632 C C . ARG A 1 85 ? 3.317 -10.481 -9.124 1.00 88.31 85 ARG A C 1
ATOM 634 O O . ARG A 1 85 ? 3.161 -11.488 -9.804 1.00 88.31 85 ARG A O 1
ATOM 641 N N . HIS A 1 86 ? 4.507 -9.905 -8.960 1.00 86.69 86 HIS A N 1
ATOM 642 C CA . HIS A 1 86 ? 5.752 -10.471 -9.492 1.00 86.69 86 HIS A CA 1
ATOM 643 C C . HIS A 1 86 ? 6.802 -10.759 -8.412 1.00 86.69 86 HIS A C 1
ATOM 645 O O . HIS A 1 86 ? 7.857 -11.300 -8.748 1.00 86.69 86 HIS A O 1
ATOM 651 N N . ALA A 1 87 ? 6.494 -10.444 -7.150 1.00 91.88 87 ALA A N 1
ATOM 652 C CA . ALA A 1 87 ? 7.276 -10.771 -5.965 1.00 91.88 87 ALA A CA 1
ATOM 653 C C . ALA A 1 87 ? 6.349 -11.340 -4.864 1.00 91.88 87 ALA A C 1
ATOM 655 O O . ALA A 1 87 ? 5.907 -10.606 -3.979 1.00 91.88 87 ALA A O 1
ATOM 656 N N . PRO A 1 88 ? 6.028 -12.648 -4.885 1.00 94.12 88 PRO A N 1
ATOM 657 C CA . PRO A 1 88 ? 5.106 -13.251 -3.915 1.00 94.12 88 PRO A CA 1
ATOM 658 C C . PRO A 1 88 ? 5.573 -13.136 -2.457 1.00 94.12 88 PRO A C 1
ATOM 660 O O . PRO A 1 88 ? 4.754 -12.970 -1.556 1.00 94.12 88 PRO A O 1
ATOM 663 N N . ALA A 1 89 ? 6.889 -13.179 -2.221 1.00 96.38 89 ALA A N 1
ATOM 664 C CA . ALA A 1 89 ? 7.466 -12.966 -0.894 1.00 96.38 89 ALA A CA 1
ATOM 665 C C . ALA A 1 89 ? 7.126 -11.573 -0.338 1.00 96.38 89 ALA A C 1
ATOM 667 O O . ALA A 1 89 ? 6.751 -11.453 0.824 1.00 96.38 89 ALA A O 1
ATOM 668 N N . TRP A 1 90 ? 7.156 -10.542 -1.190 1.00 97.25 90 TRP A N 1
ATOM 669 C CA . TRP A 1 90 ? 6.729 -9.195 -0.818 1.00 97.25 90 TRP A CA 1
ATOM 670 C C . TRP A 1 90 ? 5.243 -9.141 -0.453 1.00 97.25 90 TRP A C 1
ATOM 672 O O . TRP A 1 90 ? 4.885 -8.516 0.539 1.00 97.25 90 TRP A O 1
ATOM 682 N N . ALA A 1 91 ? 4.372 -9.810 -1.218 1.00 97.25 91 ALA A N 1
ATOM 683 C CA . ALA A 1 91 ? 2.940 -9.839 -0.912 1.00 97.25 91 ALA A CA 1
ATOM 684 C C . ALA A 1 91 ? 2.671 -10.411 0.489 1.00 97.25 91 ALA A C 1
ATOM 686 O O . ALA A 1 91 ? 1.906 -9.828 1.254 1.00 97.25 91 ALA A O 1
ATOM 687 N N . ARG A 1 92 ? 3.353 -11.511 0.840 1.00 97.94 92 ARG A N 1
ATOM 688 C CA . ARG A 1 92 ? 3.273 -12.109 2.179 1.00 97.94 92 ARG A CA 1
ATOM 689 C C . ARG A 1 92 ? 3.809 -11.171 3.257 1.00 97.94 92 ARG A C 1
ATOM 691 O O . ARG A 1 92 ? 3.138 -10.982 4.263 1.00 97.94 92 ARG A O 1
ATOM 698 N N . ALA A 1 93 ? 4.973 -10.561 3.035 1.00 98.31 93 ALA A N 1
ATOM 699 C CA . ALA A 1 93 ? 5.569 -9.626 3.988 1.00 98.31 93 ALA A CA 1
ATOM 700 C C . ALA A 1 93 ? 4.663 -8.412 4.250 1.00 98.31 93 ALA A C 1
ATOM 702 O O . ALA A 1 93 ? 4.455 -8.034 5.399 1.00 98.31 93 ALA A O 1
ATOM 703 N N . LEU A 1 94 ? 4.061 -7.846 3.199 1.00 98.31 94 LEU A N 1
ATOM 704 C CA . LEU A 1 94 ? 3.119 -6.735 3.319 1.00 98.31 94 LEU A CA 1
ATOM 705 C C . LEU A 1 94 ? 1.873 -7.126 4.118 1.00 98.31 94 LEU A C 1
ATOM 707 O O . LEU A 1 94 ? 1.408 -6.352 4.950 1.00 98.31 94 LEU A O 1
ATOM 711 N N . ASP A 1 95 ? 1.328 -8.317 3.873 1.00 98.12 95 ASP A N 1
ATOM 712 C CA . ASP A 1 95 ? 0.163 -8.792 4.613 1.00 98.12 95 ASP A CA 1
ATOM 713 C C . ASP A 1 95 ? 0.497 -9.069 6.083 1.00 98.12 95 ASP A C 1
ATOM 715 O O . ASP A 1 95 ? -0.309 -8.724 6.943 1.00 98.12 95 ASP A O 1
ATOM 719 N N . LEU A 1 96 ? 1.686 -9.600 6.390 1.00 98.50 96 LEU A N 1
ATOM 720 C CA . LEU A 1 96 ? 2.168 -9.748 7.767 1.00 98.50 96 LEU A CA 1
ATOM 721 C C . LEU A 1 96 ? 2.321 -8.391 8.464 1.00 98.50 96 LEU A C 1
ATOM 723 O O . LEU A 1 96 ? 1.782 -8.218 9.553 1.00 98.50 96 LEU A O 1
ATOM 727 N N . ALA A 1 97 ? 2.963 -7.412 7.823 1.00 98.44 97 ALA A N 1
ATOM 728 C CA . ALA A 1 97 ? 3.119 -6.067 8.378 1.00 98.44 97 ALA A CA 1
ATOM 729 C C . ALA A 1 97 ? 1.760 -5.402 8.655 1.00 98.44 97 ALA A C 1
ATOM 731 O O . ALA A 1 97 ? 1.521 -4.899 9.747 1.00 98.44 97 ALA A O 1
ATOM 732 N N . LEU A 1 98 ? 0.822 -5.483 7.704 1.00 98.19 98 LEU A N 1
ATOM 733 C CA . LEU A 1 98 ? -0.543 -4.970 7.877 1.00 98.19 98 LEU A CA 1
ATOM 734 C C . LEU A 1 98 ? -1.330 -5.687 8.978 1.00 98.19 98 LEU A C 1
ATOM 736 O O . LEU A 1 98 ? -2.308 -5.133 9.475 1.00 98.19 98 LEU A O 1
ATOM 740 N N . ARG A 1 99 ? -0.986 -6.942 9.290 1.00 98.00 99 ARG A N 1
ATOM 741 C CA . ARG A 1 99 ? -1.589 -7.681 10.400 1.00 98.00 99 ARG A CA 1
ATOM 742 C C . ARG A 1 99 ? -0.967 -7.307 11.740 1.00 98.00 99 ARG A C 1
ATOM 744 O O . ARG A 1 99 ? -1.713 -7.304 12.711 1.00 98.00 99 ARG A O 1
ATOM 751 N N . ALA A 1 100 ? 0.339 -7.043 11.765 1.00 97.94 100 ALA A N 1
ATOM 752 C CA . ALA A 1 100 ? 1.089 -6.658 12.954 1.00 97.94 100 ALA A CA 1
ATOM 753 C C . ALA A 1 100 ? 0.689 -5.262 13.446 1.00 97.94 100 ALA A C 1
ATOM 755 O O . ALA A 1 100 ? 0.333 -5.115 14.606 1.00 97.94 100 ALA A O 1
ATOM 756 N N . GLY A 1 101 ? 0.626 -4.272 12.553 1.00 96.94 101 GLY A N 1
ATOM 757 C CA . GLY A 1 101 ? 0.204 -2.910 12.897 1.00 96.94 101 GLY A CA 1
ATOM 758 C C . GLY A 1 101 ? -1.307 -2.717 12.945 1.00 96.94 101 GLY A C 1
ATOM 759 O O . GLY A 1 101 ? -1.816 -1.681 12.519 1.00 96.94 101 GLY A O 1
ATOM 760 N N . ARG A 1 102 ? -2.059 -3.741 13.351 1.00 96.19 102 ARG A N 1
ATOM 761 C CA . ARG A 1 102 ? -3.507 -3.612 13.502 1.00 96.19 102 ARG A CA 1
ATOM 762 C C . ARG A 1 102 ? -3.832 -2.827 14.762 1.00 96.19 102 ARG A C 1
ATOM 764 O O . ARG A 1 102 ? -3.297 -3.113 15.823 1.00 96.19 102 ARG A O 1
ATOM 771 N N . ASP A 1 103 ? -4.789 -1.921 14.626 1.00 94.81 103 ASP A N 1
ATOM 772 C CA . ASP A 1 103 ? -5.487 -1.332 15.763 1.00 94.81 103 ASP A CA 1
ATOM 773 C C . ASP A 1 103 ? -6.222 -2.438 16.539 1.00 94.81 103 ASP A C 1
ATOM 775 O O . ASP A 1 103 ? -7.061 -3.130 15.960 1.00 94.81 103 ASP A O 1
ATOM 779 N N . ALA A 1 104 ? -5.876 -2.647 17.807 1.00 93.81 104 ALA A N 1
ATOM 780 C CA . ALA A 1 104 ? -6.449 -3.709 18.631 1.00 93.81 104 ALA A CA 1
ATOM 781 C C . ALA A 1 104 ? -7.914 -3.442 19.017 1.00 93.81 104 ALA A C 1
ATOM 783 O O . ALA A 1 104 ? -8.661 -4.398 19.228 1.00 93.81 104 ALA A O 1
ATOM 784 N N . ASP A 1 105 ? -8.336 -2.177 19.035 1.00 94.12 105 ASP A N 1
ATOM 785 C CA . ASP A 1 105 ? -9.683 -1.774 19.455 1.00 94.12 105 ASP A CA 1
ATOM 786 C C . ASP A 1 105 ? -10.702 -1.886 18.311 1.00 94.12 105 ASP A C 1
ATOM 788 O O . ASP A 1 105 ? -11.920 -1.833 18.506 1.00 94.12 105 ASP A O 1
ATOM 792 N N . LEU A 1 106 ? -10.217 -2.078 17.081 1.00 94.75 106 LEU A N 1
ATOM 793 C CA . LEU A 1 106 ? -11.056 -2.221 15.904 1.00 94.75 106 LEU A CA 1
ATOM 794 C C . 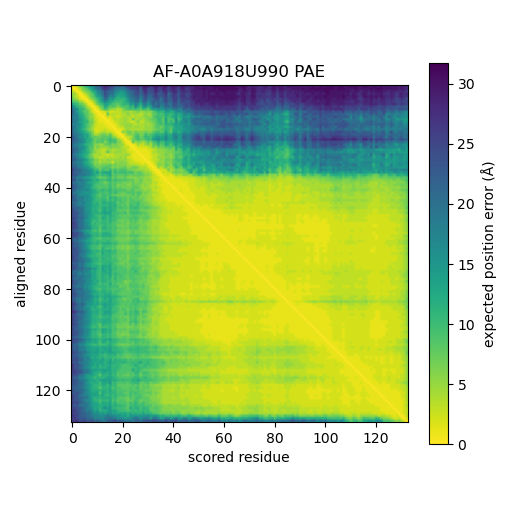LEU A 1 106 ? -11.477 -3.681 15.680 1.00 94.75 106 LEU A C 1
ATOM 796 O O . LEU A 1 106 ? -10.648 -4.578 15.530 1.00 94.75 106 LEU A O 1
ATOM 800 N N . VAL A 1 107 ? -12.781 -3.916 15.498 1.00 95.00 107 VAL A N 1
ATOM 801 C CA . VAL A 1 107 ? -13.314 -5.231 15.093 1.00 95.00 107 VAL A CA 1
ATOM 802 C C . VAL A 1 107 ? -12.966 -5.529 13.628 1.00 95.00 107 VAL A C 1
ATOM 804 O O . VAL A 1 107 ? -13.721 -5.219 12.697 1.00 95.00 107 VAL A O 1
ATOM 807 N N . HIS A 1 108 ? -11.790 -6.122 13.412 1.00 96.00 108 HIS A N 1
ATOM 808 C CA . HIS A 1 108 ? -11.298 -6.525 12.090 1.00 96.00 108 HIS A CA 1
ATOM 809 C C . HIS A 1 108 ? -12.187 -7.577 11.423 1.00 96.00 108 HIS A C 1
ATOM 811 O O . HIS A 1 108 ? -12.972 -8.266 12.061 1.00 96.00 108 HIS A O 1
ATOM 817 N N . GLY A 1 109 ? -12.045 -7.713 10.103 1.00 95.50 109 GLY A N 1
ATOM 818 C CA . GLY A 1 109 ? -12.863 -8.646 9.326 1.00 95.50 109 GLY A CA 1
ATOM 819 C C . GLY A 1 109 ? -14.303 -8.166 9.131 1.00 95.50 109 GLY A C 1
ATOM 820 O O . GLY A 1 109 ? -15.173 -8.962 8.810 1.00 95.50 109 GLY A O 1
ATOM 821 N N . SER A 1 110 ? -14.563 -6.866 9.287 1.00 94.62 110 SER A N 1
ATOM 822 C CA . SER A 1 110 ? -15.876 -6.262 9.061 1.00 94.62 110 SER A CA 1
ATOM 823 C C . SER A 1 110 ? -15.829 -5.195 7.960 1.00 94.62 110 SER A C 1
ATOM 825 O O . SER A 1 110 ? -14.797 -4.564 7.699 1.00 94.62 110 SER A O 1
ATOM 827 N N . ALA A 1 111 ? -16.972 -4.952 7.310 1.00 92.25 111 ALA A N 1
ATOM 828 C CA . ALA A 1 111 ? -17.105 -3.859 6.347 1.00 92.25 111 ALA A CA 1
ATOM 829 C C . ALA A 1 111 ? -16.890 -2.487 7.015 1.00 92.25 111 ALA A C 1
ATOM 831 O O . ALA A 1 111 ? -16.312 -1.585 6.402 1.00 92.25 111 ALA A O 1
ATOM 832 N N . MET A 1 112 ? -17.293 -2.349 8.285 1.00 93.69 112 MET A N 1
ATOM 833 C CA . MET A 1 112 ? -17.090 -1.133 9.074 1.00 93.69 112 MET A CA 1
ATOM 834 C C . MET A 1 112 ? -15.611 -0.867 9.350 1.00 93.69 112 MET A C 1
ATOM 836 O O . MET A 1 112 ? -15.150 0.245 9.094 1.00 93.69 112 MET A O 1
ATOM 840 N N . ALA A 1 113 ? -14.842 -1.879 9.761 1.00 95.06 113 ALA A N 1
ATOM 841 C CA . ALA A 1 113 ? -13.401 -1.732 9.960 1.00 95.06 113 ALA A CA 1
ATOM 842 C 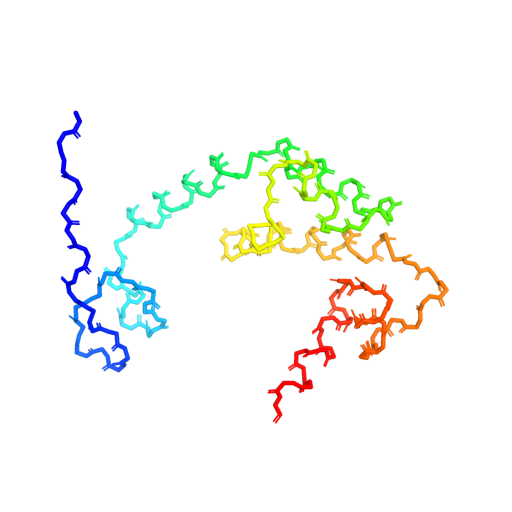C . ALA A 1 113 ? -12.679 -1.300 8.681 1.00 95.06 113 ALA A C 1
ATOM 844 O O . ALA A 1 113 ? -11.763 -0.480 8.721 1.00 95.06 113 ALA A O 1
ATOM 845 N N . TYR A 1 114 ? -13.117 -1.796 7.521 1.00 94.12 114 TYR A N 1
ATOM 846 C CA . TYR A 1 114 ? -12.571 -1.349 6.244 1.00 94.12 114 TYR A CA 1
ATOM 847 C C . TYR A 1 114 ? -12.976 0.094 5.892 1.00 94.12 114 TYR A C 1
ATOM 849 O O . TYR A 1 114 ? -12.131 0.885 5.460 1.00 94.12 114 TYR A O 1
ATOM 857 N N . ARG A 1 115 ? -14.268 0.430 5.983 1.00 92.94 115 ARG A N 1
ATOM 858 C CA . ARG A 1 115 ? -14.805 1.713 5.498 1.00 92.94 115 ARG A CA 1
ATOM 859 C C . ARG A 1 115 ? -14.509 2.860 6.459 1.00 92.94 115 ARG A C 1
ATOM 861 O O . ARG A 1 115 ? -13.982 3.874 6.017 1.00 92.94 115 ARG A O 1
ATOM 868 N N . PHE A 1 116 ? -14.839 2.680 7.732 1.00 93.12 116 PHE A N 1
ATOM 869 C CA . PHE A 1 116 ? -14.773 3.717 8.760 1.00 93.12 116 PHE A CA 1
ATOM 870 C C . PHE A 1 116 ? -13.489 3.614 9.584 1.00 93.12 116 PHE A C 1
ATOM 872 O O . PHE A 1 116 ? -12.811 4.615 9.765 1.00 93.12 116 PHE A O 1
ATOM 879 N N . GLY A 1 117 ? -13.072 2.399 9.954 1.00 91.69 117 GLY A N 1
ATOM 880 C CA . GLY A 1 117 ? -11.815 2.171 10.685 1.00 91.69 117 GLY A CA 1
ATOM 881 C C . GLY A 1 117 ? -10.544 2.275 9.833 1.00 91.69 117 GLY A C 1
ATOM 882 O O . GLY A 1 117 ? -9.459 1.955 10.301 1.00 91.69 117 GLY A O 1
ATOM 883 N N . ARG A 1 118 ? -10.666 2.645 8.547 1.00 93.88 118 ARG A N 1
ATOM 884 C CA . ARG A 1 118 ? -9.577 2.752 7.550 1.00 93.88 118 ARG A CA 1
ATOM 885 C C . ARG A 1 118 ? -8.677 1.509 7.430 1.00 93.88 118 ARG A C 1
ATOM 887 O O . ARG A 1 118 ? -7.700 1.546 6.687 1.00 93.88 118 ARG A O 1
ATOM 894 N N . CYS A 1 119 ? -9.020 0.375 8.040 1.00 95.62 119 CYS A N 1
ATOM 895 C CA . CYS A 1 119 ? -8.151 -0.789 8.085 1.00 95.62 119 CYS A CA 1
ATOM 896 C C . CYS A 1 119 ? -7.943 -1.389 6.688 1.00 95.62 119 CYS A C 1
ATOM 898 O O . CYS A 1 119 ? -8.843 -1.465 5.837 1.00 95.62 119 CYS A O 1
ATOM 900 N N . ARG A 1 120 ? -6.703 -1.809 6.428 1.00 95.56 120 ARG A N 1
ATOM 901 C CA . ARG A 1 120 ? -6.259 -2.365 5.144 1.00 95.56 120 ARG A CA 1
ATOM 902 C C . ARG A 1 120 ? -5.647 -3.761 5.269 1.00 95.56 120 ARG A C 1
ATOM 904 O O . ARG A 1 120 ? -5.110 -4.240 4.265 1.00 95.56 120 ARG A O 1
ATOM 911 N N . CYS A 1 121 ? -5.776 -4.400 6.434 1.00 96.50 121 CYS A N 1
ATOM 912 C CA . CYS A 1 121 ? -5.337 -5.770 6.695 1.00 96.50 121 CYS A CA 1
ATOM 913 C C . CYS A 1 121 ? -6.034 -6.779 5.754 1.00 96.50 121 CYS A C 1
ATOM 915 O O . CYS A 1 121 ? -7.109 -6.480 5.215 1.00 96.50 121 CYS A O 1
ATOM 917 N N . PRO A 1 122 ? -5.432 -7.956 5.501 1.00 95.88 122 PRO A N 1
ATOM 918 C CA . PRO A 1 122 ? -5.988 -8.953 4.584 1.00 95.88 122 PRO A CA 1
ATOM 919 C C . PRO A 1 122 ? -7.436 -9.342 4.905 1.00 95.88 122 PRO A C 1
ATOM 921 O O . PRO A 1 122 ? -8.232 -9.458 3.976 1.00 95.88 122 PRO A O 1
ATOM 924 N N . ASP A 1 123 ? -7.799 -9.421 6.184 1.00 96.38 123 ASP A N 1
ATOM 925 C CA . ASP A 1 123 ? -9.120 -9.874 6.631 1.00 96.38 123 ASP A CA 1
ATOM 926 C C . ASP A 1 123 ? -10.206 -8.831 6.285 1.00 96.38 123 ASP A C 1
ATOM 928 O O . ASP A 1 123 ? -11.184 -9.132 5.600 1.00 96.38 123 ASP A O 1
ATOM 932 N N . CYS A 1 124 ? -9.981 -7.554 6.620 1.00 96.12 124 CYS A N 1
ATOM 933 C CA . CYS A 1 124 ? -10.876 -6.447 6.247 1.00 96.12 124 CYS A CA 1
ATOM 934 C C . CYS A 1 124 ? -10.986 -6.266 4.723 1.00 96.12 124 CYS A C 1
ATOM 936 O O . CYS A 1 124 ? -12.035 -5.890 4.195 1.00 96.12 124 CYS A O 1
ATOM 938 N N . ARG A 1 125 ? -9.899 -6.525 3.981 1.00 94.19 125 ARG A N 1
ATOM 939 C CA . ARG A 1 125 ? -9.929 -6.487 2.510 1.00 94.19 125 ARG A CA 1
ATOM 940 C C . ARG A 1 125 ? -10.766 -7.616 1.922 1.00 94.19 125 ARG A C 1
ATOM 942 O O . ARG A 1 125 ? -11.433 -7.363 0.923 1.00 94.19 125 ARG A O 1
ATOM 949 N N . ALA A 1 126 ? -10.694 -8.820 2.489 1.00 94.50 126 ALA A N 1
ATOM 950 C CA . ALA A 1 126 ? -11.446 -9.977 2.016 1.00 94.50 126 ALA A CA 1
ATOM 951 C C . ALA A 1 126 ? -12.954 -9.727 2.132 1.00 94.50 126 ALA A C 1
ATOM 953 O O . ALA A 1 126 ? -13.669 -9.876 1.146 1.00 94.50 126 ALA A O 1
ATOM 954 N N . VAL A 1 127 ? -13.414 -9.199 3.270 1.00 95.06 127 VAL A N 1
ATOM 955 C CA . VAL A 1 127 ? -14.827 -8.826 3.471 1.00 95.06 127 VAL A CA 1
ATOM 956 C C . VAL A 1 127 ? -15.281 -7.761 2.474 1.00 95.06 127 VAL A C 1
ATOM 958 O O . VAL A 1 127 ? -16.314 -7.904 1.826 1.00 95.06 127 VAL A O 1
ATOM 961 N N . LYS A 1 128 ? -14.468 -6.721 2.256 1.00 92.31 128 LYS A N 1
ATOM 962 C CA . LYS A 1 128 ? -14.764 -5.701 1.240 1.00 92.31 128 LYS A CA 1
ATOM 963 C C . LYS A 1 128 ? -14.769 -6.255 -0.191 1.00 92.31 128 LYS A C 1
ATOM 965 O O . LYS A 1 128 ? -15.423 -5.684 -1.059 1.00 92.31 128 LYS A O 1
ATOM 970 N N . ALA A 1 129 ? -13.992 -7.298 -0.473 1.00 90.56 129 ALA A N 1
ATOM 971 C CA . ALA A 1 129 ? -14.004 -7.956 -1.774 1.00 90.56 129 ALA A CA 1
ATOM 972 C C . ALA A 1 129 ? -15.270 -8.803 -1.956 1.00 90.56 129 ALA A C 1
ATOM 974 O O . ALA A 1 129 ? -15.877 -8.724 -3.017 1.00 90.56 129 ALA A O 1
ATOM 975 N N . ALA A 1 130 ? -15.694 -9.530 -0.919 1.00 90.62 130 ALA A N 1
ATOM 976 C CA . ALA A 1 130 ? -16.922 -10.321 -0.934 1.00 90.62 130 ALA A CA 1
ATOM 977 C C . ALA A 1 130 ? -18.173 -9.450 -1.140 1.00 90.62 130 ALA A C 1
ATOM 979 O O . ALA A 1 130 ? -19.033 -9.806 -1.929 1.00 90.62 130 ALA A O 1
ATOM 980 N N . ALA A 1 131 ? -18.225 -8.260 -0.533 1.00 86.44 131 ALA A N 1
ATOM 981 C CA . ALA A 1 131 ? -19.350 -7.325 -0.666 1.00 86.44 131 ALA A CA 1
ATOM 982 C C . ALA A 1 131 ? -19.462 -6.610 -2.035 1.00 86.44 131 ALA A C 1
ATOM 984 O O . ALA A 1 131 ? -20.276 -5.703 -2.186 1.00 86.44 131 ALA A O 1
ATOM 985 N N . ARG A 1 132 ? -18.591 -6.917 -3.009 1.00 73.94 132 ARG A N 1
ATOM 986 C CA . ARG A 1 132 ? -18.629 -6.345 -4.374 1.00 73.94 132 ARG A CA 1
ATOM 987 C C . ARG A 1 132 ? -19.357 -7.234 -5.387 1.00 73.94 132 ARG A C 1
ATOM 989 O O . ARG A 1 132 ? -19.407 -6.858 -6.559 1.00 73.94 132 ARG A O 1
ATOM 996 N N . HIS A 1 133 ? -19.832 -8.390 -4.943 1.00 52.78 133 HIS A N 1
ATOM 997 C CA . HIS A 1 133 ? -20.617 -9.354 -5.703 1.00 52.78 133 HIS A CA 1
ATOM 998 C C . HIS A 1 133 ? -22.068 -9.298 -5.236 1.00 52.78 133 HIS A C 1
ATOM 1000 O O . HIS A 1 133 ? -22.933 -9.546 -6.098 1.00 52.78 133 HIS A O 1
#

Sequence (133 aa):
MPDLPPAAARCCRHCGIPVTGASRCEECRMRRRPSDRAYRRGLADACFPPAARAALLVRIASGEHISDVCADLGITVNRARSYGRHAPAWARALDLALRAGRDADLVHGSAMAYRFGRCRCPDCRAVKAAARH

pLDDT: mean 84.89, std 16.87, range [38.16, 98.69]

Organism: NCBI:txid68238

Radius of gyration: 18.32 Å; Cα contacts (8 Å, |Δi|>4): 135; chains: 1; bounding box: 36×33×51 Å

Foldseek 3Di:
DDDDDDDDDFDADPDPTDDPDDHPDPVVVVPPDVVNVVVVLVVLCVQQPPVLLVQLLVCLLLQDQNQVSCVVSVHHPCSQCVNCVVPVVSNVSNLNSLVNNDDPVDPFLDCCCVPVVVRDHPSNVVSVVVVVD

Secondary structure (DSSP, 8-state):
---PPP------STT----SS---SHHHHHTS-HHHHHHHHHHHHHTS-HHHHHHHHHHHHTT--HHHHHHHTT--HHHHHHHTTT-HHHHHHHHHHHHHT--TTS--SSHHHHHTS---SHHHHHHHHHTT-